Protein AF-E4Z4M2-F1 (afdb_monomer_lite)

Organism: Oikopleura dioica (NCBI:txid34765)

InterPro domains:
  IPR017946 PLC-like phosphodiesterase, TIM beta/alpha-barrel domain superfamily [G3DSA:3.20.20.190] (1-84)
  IPR017946 PLC-like phosphodiesterase, TIM beta/alpha-barrel domain superfamily [SSF51695] (3-78)

Secondary structure (DSSP, 8-state):
-PPPPPHHHHHHHHHTSSS---B--EE-SHHHHHHHSTT--HHHHHHHHHHHTT--STTSSB-BEES-HHHHHHHHTT--S-B-

Radius of gyration: 13.27 Å; chains: 1; bounding box: 33×26×34 Å

Structure (mmCIF, N/CA/C/O backbone):
data_AF-E4Z4M2-F1
#
_entry.id   AF-E4Z4M2-F1
#
loop_
_atom_site.group_PDB
_atom_site.id
_atom_site.type_symbol
_atom_site.label_atom_id
_atom_site.label_alt_id
_atom_site.label_comp_id
_atom_site.label_asym_id
_atom_site.label_entity_id
_atom_site.label_seq_id
_atom_site.pdbx_PDB_ins_code
_atom_site.Cartn_x
_atom_site.Cartn_y
_atom_site.Cartn_z
_atom_site.occupancy
_atom_site.B_iso_or_equiv
_atom_site.auth_seq_id
_atom_site.auth_comp_id
_atom_site.auth_asym_id
_atom_site.auth_atom_id
_atom_site.pdbx_PDB_model_num
ATOM 1 N N . MET A 1 1 ? -22.210 -19.278 -11.300 1.00 75.62 1 MET A N 1
ATOM 2 C CA . MET A 1 1 ? -20.920 -18.649 -11.657 1.00 75.62 1 MET A CA 1
ATOM 3 C C . MET A 1 1 ? -20.783 -17.413 -10.784 1.00 75.62 1 MET A C 1
ATOM 5 O O . MET A 1 1 ? -21.788 -16.735 -10.615 1.00 75.62 1 MET A O 1
ATOM 9 N N . TYR A 1 2 ? -19.624 -17.182 -10.169 1.00 89.56 2 TYR A N 1
ATOM 10 C CA . TYR A 1 2 ? -19.370 -15.978 -9.368 1.00 89.56 2 TYR A CA 1
ATOM 11 C C . TYR A 1 2 ? -18.629 -14.945 -10.220 1.00 89.56 2 TYR A C 1
ATOM 13 O O . TYR A 1 2 ? -17.839 -15.329 -11.083 1.00 89.56 2 TYR A O 1
ATOM 21 N N . ASN A 1 3 ? -18.905 -13.661 -9.988 1.00 92.31 3 ASN A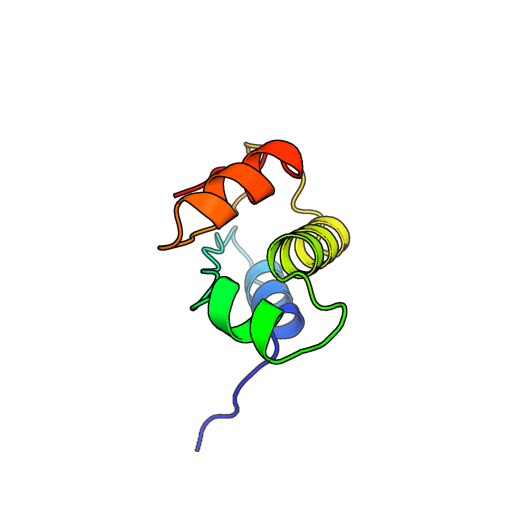 N 1
ATOM 22 C CA . ASN A 1 3 ? -18.271 -12.562 -10.713 1.00 92.31 3 ASN A CA 1
ATOM 23 C C . ASN A 1 3 ? -16.918 -12.213 -10.088 1.00 92.31 3 ASN A C 1
ATOM 25 O O . ASN A 1 3 ? -16.754 -12.290 -8.870 1.00 92.31 3 ASN A O 1
ATOM 29 N N . VAL A 1 4 ? -15.969 -11.802 -10.927 1.00 94.75 4 VAL A N 1
ATOM 30 C CA . VAL A 1 4 ? -14.736 -11.159 -10.465 1.00 94.75 4 VAL A CA 1
ATOM 31 C C . VAL A 1 4 ? -15.075 -9.715 -10.110 1.00 94.75 4 VAL A C 1
ATOM 33 O O . VAL A 1 4 ? -15.657 -9.011 -10.933 1.00 94.75 4 VAL A O 1
ATOM 36 N N . VAL A 1 5 ? -14.740 -9.300 -8.890 1.00 95.94 5 VAL 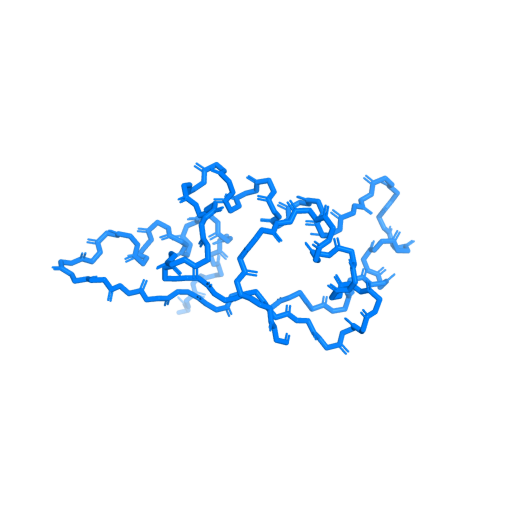A N 1
ATOM 37 C CA . VAL A 1 5 ? -14.939 -7.927 -8.406 1.00 95.94 5 VAL A CA 1
ATOM 38 C C . VAL A 1 5 ? -13.674 -7.100 -8.606 1.00 95.94 5 VAL A C 1
ATOM 40 O O . VAL A 1 5 ? -12.563 -7.637 -8.627 1.00 95.94 5 VAL A O 1
ATOM 43 N N . SER A 1 6 ? -13.838 -5.790 -8.739 1.00 96.44 6 SER A N 1
ATOM 44 C CA . SER A 1 6 ? -12.734 -4.833 -8.686 1.00 96.44 6 SER A CA 1
ATOM 45 C C . SER A 1 6 ? -12.144 -4.731 -7.276 1.00 96.44 6 SER A C 1
ATOM 47 O O . SER A 1 6 ? -12.758 -5.127 -6.281 1.00 96.44 6 SER A O 1
ATOM 49 N N . PHE A 1 7 ? -10.946 -4.152 -7.177 1.00 96.44 7 PHE A N 1
ATOM 50 C CA . PHE A 1 7 ? -10.315 -3.910 -5.881 1.00 96.44 7 PHE A CA 1
ATOM 51 C C . PHE A 1 7 ? -11.131 -2.936 -5.015 1.00 96.44 7 PHE A C 1
ATOM 53 O O . PHE A 1 7 ? -11.338 -3.201 -3.833 1.00 96.44 7 PHE A O 1
ATOM 60 N N . ALA A 1 8 ? -11.677 -1.871 -5.610 1.00 96.62 8 ALA A N 1
ATOM 61 C CA . ALA A 1 8 ? -12.536 -0.921 -4.907 1.00 96.62 8 ALA A CA 1
ATOM 62 C C . ALA A 1 8 ? -13.788 -1.598 -4.321 1.00 96.62 8 ALA A C 1
ATOM 64 O O . ALA A 1 8 ? -14.103 -1.404 -3.150 1.00 96.62 8 ALA A O 1
ATOM 65 N N . GLU A 1 9 ? -14.471 -2.449 -5.095 1.00 97.00 9 GLU A N 1
ATOM 66 C CA . GLU A 1 9 ? -15.631 -3.207 -4.604 1.00 97.00 9 GLU A CA 1
ATOM 67 C C . GLU A 1 9 ? -15.251 -4.158 -3.466 1.00 97.00 9 GLU A C 1
ATOM 69 O O . GLU A 1 9 ? -15.959 -4.226 -2.463 1.00 97.00 9 GLU A O 1
ATOM 74 N N .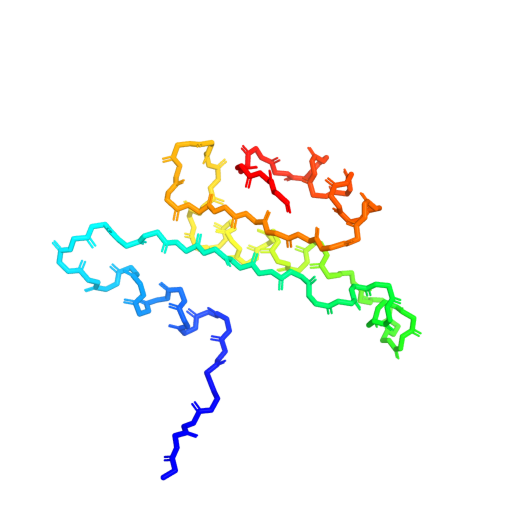 TYR A 1 10 ? -14.118 -4.856 -3.582 1.00 96.38 10 TYR A N 1
ATOM 75 C CA . TYR A 1 10 ? -13.602 -5.717 -2.517 1.00 96.38 10 TYR A CA 1
ATOM 76 C C . TYR A 1 10 ? -13.384 -4.942 -1.205 1.00 96.38 10 TYR A C 1
ATOM 78 O O . TYR A 1 10 ? -13.819 -5.389 -0.140 1.00 96.38 10 TYR A O 1
ATOM 86 N N . VAL A 1 11 ? -12.767 -3.760 -1.279 1.00 97.19 11 VAL A N 1
ATOM 87 C CA . VAL A 1 11 ? -12.532 -2.898 -0.111 1.00 97.19 11 VAL A CA 1
ATOM 88 C C . VAL A 1 11 ? -13.845 -2.389 0.484 1.00 97.19 11 VAL A C 1
ATOM 90 O O . VAL A 1 11 ? -14.026 -2.426 1.702 1.00 97.19 11 VAL A O 1
ATOM 93 N N . GLN A 1 12 ? -14.792 -1.969 -0.355 1.00 97.12 12 GLN A N 1
ATOM 94 C CA . GLN A 1 12 ? -16.106 -1.510 0.101 1.00 97.12 12 GLN A CA 1
ATOM 95 C C . GLN A 1 12 ? -16.889 -2.618 0.808 1.00 97.12 12 GLN A C 1
ATOM 97 O O . GLN A 1 12 ? -17.504 -2.373 1.847 1.00 97.12 12 GLN A O 1
ATOM 102 N N . ILE A 1 13 ? -16.807 -3.857 0.317 1.00 96.38 13 ILE A N 1
ATOM 103 C CA . ILE A 1 13 ? -17.401 -5.013 0.996 1.00 96.38 13 ILE A CA 1
ATOM 104 C C . ILE A 1 13 ? -16.800 -5.174 2.399 1.00 96.38 13 ILE A C 1
ATOM 106 O O . ILE A 1 13 ? -17.556 -5.303 3.362 1.00 96.38 13 ILE A O 1
ATOM 110 N N . ALA A 1 14 ? -15.471 -5.110 2.544 1.00 97.25 14 ALA A N 1
ATOM 111 C CA . ALA A 1 14 ? -14.816 -5.208 3.852 1.00 97.25 14 ALA A CA 1
ATOM 112 C C . ALA A 1 14 ? -15.229 -4.074 4.809 1.00 97.25 14 ALA A C 1
ATOM 114 O O . ALA A 1 14 ? -15.547 -4.342 5.969 1.00 97.25 14 ALA A O 1
ATOM 115 N N . LYS A 1 15 ? -15.294 -2.828 4.320 1.00 96.44 15 LYS A N 1
ATOM 116 C CA . LYS A 1 15 ? -15.726 -1.659 5.105 1.00 96.44 15 LYS A CA 1
ATOM 117 C C . LYS A 1 15 ? -17.204 -1.699 5.505 1.00 96.44 15 LYS A C 1
ATOM 119 O O . LYS A 1 15 ? -17.565 -1.121 6.523 1.00 96.44 15 LYS A O 1
ATOM 124 N N . SER A 1 16 ? -18.055 -2.371 4.729 1.00 97.44 16 SER A N 1
ATOM 125 C CA . SER A 1 16 ? -19.500 -2.454 4.998 1.00 97.44 16 SER A CA 1
ATOM 126 C C . SER A 1 16 ? -19.882 -3.399 6.147 1.00 97.44 16 SER A C 1
ATOM 128 O O . SER A 1 16 ? -21.043 -3.438 6.552 1.00 97.44 16 SER A O 1
ATOM 130 N N . ALA A 1 17 ? -18.932 -4.179 6.671 1.00 97.44 17 ALA A N 1
ATOM 131 C CA . ALA A 1 17 ? -19.185 -5.118 7.754 1.00 97.44 17 ALA A CA 1
ATOM 132 C C . ALA A 1 17 ? -19.450 -4.410 9.097 1.00 97.44 17 ALA A C 1
ATOM 134 O O . ALA A 1 17 ? -18.812 -3.421 9.440 1.00 97.44 17 ALA A O 1
ATOM 135 N N . GLU A 1 18 ? -20.316 -4.993 9.933 1.00 97.38 18 GLU A N 1
ATOM 136 C CA . GLU A 1 18 ? -20.623 -4.497 11.293 1.00 97.38 18 GLU A CA 1
ATOM 137 C C . GLU A 1 18 ? -19.447 -4.614 12.288 1.00 97.38 18 GLU A C 1
ATOM 139 O O . GLU A 1 18 ? -19.557 -4.253 13.459 1.00 97.38 18 GLU A O 1
ATOM 144 N N . ARG A 1 19 ? -18.310 -5.150 11.838 1.00 96.75 19 ARG A N 1
ATOM 145 C CA . ARG A 1 19 ? -17.065 -5.285 12.596 1.00 96.75 19 ARG A CA 1
ATOM 146 C C . ARG A 1 19 ? -15.891 -4.926 11.699 1.00 96.75 19 ARG A C 1
ATOM 148 O O . ARG A 1 19 ? -15.971 -5.102 10.488 1.00 96.75 19 ARG A O 1
ATOM 155 N N . THR A 1 20 ? -14.768 -4.542 12.295 1.00 97.12 20 THR A N 1
ATOM 156 C CA . THR A 1 20 ? -13.533 -4.313 11.541 1.00 97.12 20 THR A CA 1
ATOM 157 C C . THR A 1 20 ? -13.079 -5.597 10.846 1.00 97.12 20 THR A C 1
ATOM 159 O O . THR A 1 20 ? -12.753 -6.591 11.501 1.00 97.12 20 THR A O 1
ATOM 162 N N . ILE A 1 21 ? -13.047 -5.567 9.514 1.00 98.12 21 ILE A N 1
ATOM 163 C CA . ILE A 1 21 ? -12.452 -6.601 8.669 1.00 98.12 21 ILE A CA 1
ATOM 164 C C . ILE A 1 21 ? -11.183 -6.024 8.057 1.00 98.12 21 ILE A C 1
ATOM 166 O O . ILE A 1 21 ? -11.233 -5.021 7.348 1.00 98.12 21 ILE A O 1
ATOM 170 N N . GLY A 1 22 ? -10.048 -6.655 8.356 1.00 97.62 22 GLY A N 1
ATOM 171 C CA . GLY A 1 22 ? -8.782 -6.281 7.744 1.00 97.62 22 GLY A CA 1
ATOM 172 C C . GLY A 1 22 ? -8.691 -6.751 6.296 1.00 97.62 22 GLY A C 1
ATOM 173 O O . GLY A 1 22 ? -9.214 -7.814 5.952 1.00 97.62 22 GLY A O 1
ATOM 174 N N . ILE A 1 23 ? -8.004 -5.976 5.464 1.00 98.19 23 ILE A N 1
ATOM 175 C CA . ILE A 1 23 ? -7.682 -6.346 4.086 1.00 98.19 23 ILE A CA 1
ATOM 176 C C . ILE A 1 23 ? -6.189 -6.628 3.940 1.00 98.19 23 ILE A C 1
ATOM 178 O O . ILE A 1 23 ? -5.361 -6.041 4.633 1.00 98.19 23 ILE A O 1
ATOM 182 N N . TYR A 1 24 ? -5.856 -7.539 3.028 1.00 97.62 24 TYR A N 1
ATOM 183 C CA . TYR A 1 24 ? -4.476 -7.934 2.777 1.00 97.62 24 TYR A CA 1
ATOM 184 C C . TYR A 1 24 ? -4.204 -8.038 1.262 1.00 97.62 24 TYR A C 1
ATOM 186 O O . TYR A 1 24 ? -4.092 -9.145 0.734 1.00 97.62 24 TYR A O 1
ATOM 194 N N . PRO A 1 25 ? -4.232 -6.918 0.510 1.00 97.38 25 PRO A N 1
ATOM 195 C CA . PRO A 1 25 ? -4.031 -6.959 -0.937 1.00 97.38 25 PRO A CA 1
ATOM 196 C C . PRO A 1 25 ? -2.588 -7.318 -1.309 1.00 97.38 25 PRO A C 1
ATOM 198 O O . PRO A 1 25 ? -1.647 -6.813 -0.707 1.00 97.38 25 PRO A O 1
ATOM 201 N N . GLU A 1 26 ? -2.414 -8.138 -2.348 1.00 97.75 26 GLU A N 1
ATOM 202 C CA . GLU A 1 26 ? -1.101 -8.521 -2.878 1.00 97.75 26 GLU A CA 1
ATOM 203 C C . GLU A 1 26 ? -0.906 -8.016 -4.311 1.00 97.75 26 GLU A C 1
ATOM 205 O O . GLU A 1 26 ? -1.701 -8.322 -5.205 1.00 97.75 26 GLU A O 1
ATOM 210 N N . MET A 1 27 ? 0.199 -7.309 -4.551 1.00 96.25 27 MET A N 1
ATOM 211 C CA . MET A 1 27 ? 0.661 -6.957 -5.892 1.00 96.25 27 MET A CA 1
ATOM 212 C C . MET A 1 27 ? 1.180 -8.208 -6.608 1.00 96.25 27 MET A C 1
ATOM 214 O O . MET A 1 27 ? 2.253 -8.737 -6.311 1.00 96.25 27 MET A O 1
ATOM 218 N N . LYS A 1 28 ? 0.414 -8.700 -7.585 1.00 96.06 28 LYS A N 1
ATOM 219 C CA . LYS A 1 28 ? 0.781 -9.882 -8.373 1.00 96.06 28 LYS A CA 1
ATOM 220 C C . LYS A 1 28 ? 1.579 -9.483 -9.610 1.00 96.06 28 LYS A C 1
ATOM 222 O O . LYS A 1 28 ? 1.018 -8.956 -10.564 1.00 96.06 28 LYS A O 1
ATOM 227 N N . LYS A 1 29 ? 2.864 -9.854 -9.629 1.00 95.12 29 LYS A N 1
ATOM 228 C CA . LYS A 1 29 ? 3.793 -9.656 -10.763 1.00 95.12 29 LYS A CA 1
ATOM 229 C C . LYS A 1 29 ? 3.867 -8.193 -11.261 1.00 95.12 29 LYS A C 1
ATOM 231 O O . LYS A 1 29 ? 3.687 -7.975 -12.460 1.00 95.12 29 LYS A O 1
ATOM 236 N N . PRO A 1 30 ? 4.135 -7.216 -10.377 1.00 95.31 30 PRO A N 1
ATOM 237 C CA . PRO A 1 30 ? 4.198 -5.795 -10.739 1.00 95.31 30 PRO A CA 1
ATOM 238 C C . PRO A 1 30 ? 5.116 -5.525 -11.940 1.00 95.31 30 PRO A C 1
ATOM 240 O O . PRO A 1 30 ? 4.646 -4.993 -12.944 1.00 95.31 30 PRO A O 1
ATOM 243 N N . ASP A 1 31 ? 6.343 -6.057 -11.929 1.00 94.00 31 ASP A N 1
ATOM 244 C CA . ASP A 1 31 ? 7.335 -5.878 -13.004 1.00 94.00 31 ASP A CA 1
ATOM 245 C C . ASP A 1 31 ? 6.808 -6.283 -14.392 1.00 94.00 31 ASP A C 1
ATOM 247 O O . ASP A 1 31 ? 7.125 -5.670 -15.416 1.00 94.00 31 ASP A O 1
ATOM 251 N N . TRP A 1 32 ? 5.989 -7.342 -14.445 1.00 95.50 32 TRP A N 1
ATOM 252 C CA . TRP A 1 32 ? 5.403 -7.795 -15.701 1.00 95.50 32 TRP A CA 1
ATOM 253 C C . TRP A 1 32 ? 4.406 -6.763 -16.225 1.00 95.50 32 TRP A C 1
ATOM 255 O O . TRP A 1 32 ? 4.488 -6.389 -17.392 1.00 95.50 32 TRP A O 1
ATOM 265 N N . PHE A 1 33 ? 3.495 -6.279 -15.377 1.00 94.94 33 PHE A N 1
ATOM 266 C CA . PHE A 1 33 ? 2.482 -5.305 -15.785 1.00 94.94 33 PHE A CA 1
ATOM 267 C C . PHE A 1 33 ? 3.094 -3.965 -16.187 1.00 94.94 33 PHE A C 1
ATOM 269 O O . PHE A 1 33 ? 2.693 -3.415 -17.208 1.00 94.94 33 PHE A 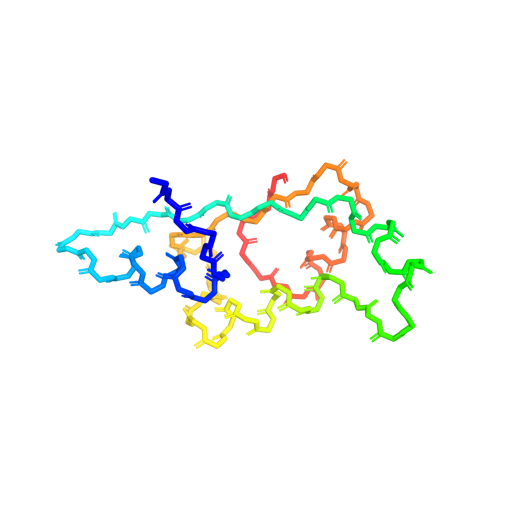O 1
ATOM 276 N N . GLU A 1 34 ? 4.092 -3.485 -15.453 1.00 94.50 34 GLU A N 1
ATO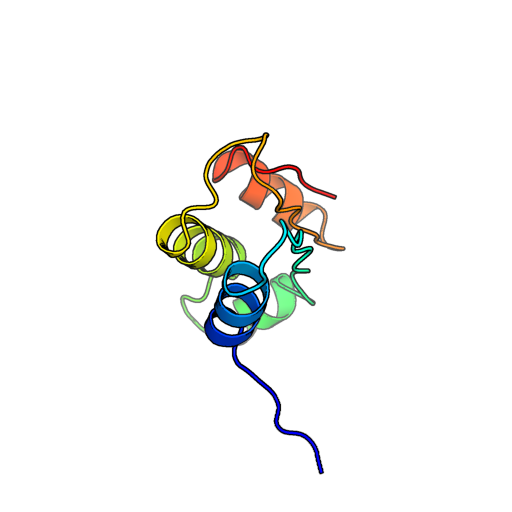M 277 C CA . GLU A 1 34 ? 4.818 -2.247 -15.772 1.00 94.50 34 GLU A CA 1
ATOM 278 C C . GLU A 1 34 ? 5.569 -2.353 -17.108 1.00 94.50 34 GLU A C 1
ATOM 280 O O . GLU A 1 34 ? 5.661 -1.389 -17.865 1.00 94.50 34 GLU A O 1
ATOM 285 N N . THR A 1 35 ? 6.038 -3.555 -17.462 1.00 95.62 35 THR A N 1
ATOM 286 C CA . THR A 1 35 ? 6.633 -3.817 -18.782 1.00 95.62 35 THR A CA 1
ATOM 287 C C . THR A 1 35 ? 5.579 -3.882 -19.893 1.00 95.62 35 THR A C 1
ATOM 289 O O . THR A 1 35 ? 5.845 -3.478 -21.025 1.00 95.62 35 THR A O 1
ATOM 292 N N . GLN A 1 36 ? 4.397 -4.441 -19.615 1.00 97.12 36 GLN A N 1
ATOM 293 C CA . GLN A 1 36 ? 3.353 -4.637 -20.628 1.00 97.12 36 GLN A CA 1
ATOM 294 C C . GLN A 1 36 ? 2.516 -3.383 -20.895 1.00 97.12 36 GLN A C 1
ATOM 296 O O . GLN A 1 36 ? 1.990 -3.224 -21.997 1.00 97.12 36 GLN A O 1
ATOM 301 N N . ILE A 1 37 ? 2.348 -2.519 -19.896 1.00 95.44 37 ILE A N 1
ATOM 302 C CA . ILE A 1 37 ? 1.436 -1.380 -19.950 1.00 95.44 37 ILE A CA 1
ATOM 303 C C . ILE A 1 37 ? 2.259 -0.101 -19.827 1.00 95.44 37 ILE A C 1
ATOM 305 O O . ILE A 1 37 ? 2.792 0.228 -18.773 1.00 95.44 37 ILE A O 1
ATOM 309 N N . SER A 1 38 ? 2.356 0.640 -20.931 1.00 94.31 38 SER A N 1
ATOM 310 C CA . SER A 1 38 ? 3.082 1.911 -20.954 1.00 94.31 38 SER A CA 1
ATOM 311 C C . SER A 1 38 ? 2.473 2.905 -19.962 1.00 94.31 38 SER A C 1
ATOM 313 O O . SER A 1 38 ? 1.261 3.118 -19.966 1.00 94.31 38 SER A O 1
ATOM 315 N N . ASN A 1 39 ? 3.332 3.537 -19.156 1.00 92.69 39 ASN A N 1
ATOM 316 C CA . ASN A 1 39 ? 2.965 4.502 -18.111 1.00 92.69 39 ASN A CA 1
ATOM 317 C C . ASN A 1 39 ? 2.081 3.925 -16.994 1.00 92.69 39 ASN A C 1
ATOM 319 O O . ASN A 1 39 ? 1.339 4.670 -16.358 1.00 92.69 39 ASN A O 1
ATOM 323 N N . PHE A 1 40 ? 2.147 2.616 -16.757 1.00 94.06 40 PHE A N 1
ATOM 324 C CA . PHE A 1 40 ? 1.527 1.994 -15.595 1.00 94.06 40 PHE A CA 1
ATOM 325 C C . PHE A 1 40 ? 2.571 1.764 -14.506 1.00 94.06 40 PHE A C 1
ATOM 327 O O . PHE A 1 40 ? 3.633 1.216 -14.784 1.00 94.06 40 PHE A O 1
ATOM 334 N N . ASP A 1 41 ? 2.235 2.160 -13.282 1.00 95.06 41 ASP A N 1
ATOM 335 C CA . ASP A 1 41 ? 2.962 1.824 -12.061 1.00 95.06 41 ASP A CA 1
ATOM 336 C C . ASP A 1 41 ? 1.969 1.201 -11.078 1.00 95.06 41 ASP A C 1
ATOM 338 O O . ASP A 1 41 ? 0.982 1.832 -10.669 1.00 95.06 41 ASP A O 1
ATOM 342 N N . MET A 1 42 ? 2.201 -0.065 -10.736 1.00 95.69 42 MET A N 1
ATOM 343 C CA . MET A 1 42 ? 1.280 -0.807 -9.885 1.00 95.69 42 MET A CA 1
ATOM 344 C C . MET A 1 42 ? 1.353 -0.324 -8.433 1.00 95.69 42 MET A C 1
ATOM 346 O O . MET A 1 42 ? 0.316 -0.306 -7.767 1.00 95.69 42 MET A O 1
ATOM 350 N N . ALA A 1 43 ? 2.534 0.090 -7.955 1.00 96.50 43 ALA A N 1
ATOM 351 C CA . ALA A 1 43 ? 2.722 0.575 -6.587 1.00 96.50 43 ALA A CA 1
ATOM 352 C C . ALA A 1 43 ? 1.982 1.901 -6.364 1.00 96.50 43 ALA A C 1
ATOM 354 O O . ALA A 1 43 ? 1.215 2.021 -5.408 1.00 96.50 43 ALA A O 1
ATOM 355 N N . THR A 1 44 ? 2.125 2.860 -7.283 1.00 96.88 44 THR A N 1
ATOM 356 C CA . THR A 1 44 ? 1.346 4.107 -7.228 1.00 96.88 44 THR A CA 1
ATOM 357 C C . THR A 1 44 ? -0.152 3.815 -7.278 1.00 96.88 44 THR A C 1
ATOM 359 O O . THR A 1 44 ? -0.890 4.262 -6.404 1.00 96.88 44 THR A O 1
ATOM 362 N N . SER A 1 45 ? -0.602 2.984 -8.226 1.00 95.81 45 SER A N 1
ATOM 363 C CA . SER A 1 45 ? -2.033 2.696 -8.410 1.00 95.81 45 SER A CA 1
ATOM 364 C C . SER A 1 45 ? -2.687 2.083 -7.165 1.00 95.81 45 SER A C 1
ATOM 366 O O . SER A 1 45 ? -3.816 2.430 -6.818 1.00 95.81 45 SER A O 1
ATOM 368 N N . ILE A 1 46 ? -2.006 1.150 -6.483 1.00 96.56 46 ILE A N 1
ATOM 369 C CA . ILE A 1 46 ? -2.557 0.532 -5.270 1.00 96.56 46 ILE A CA 1
ATOM 370 C C . ILE A 1 46 ? -2.565 1.510 -4.092 1.00 96.56 46 ILE A C 1
ATOM 372 O O . ILE A 1 46 ? -3.545 1.531 -3.348 1.00 96.56 46 ILE A O 1
ATOM 376 N N . VAL A 1 47 ? -1.522 2.333 -3.933 1.00 97.62 47 VAL A N 1
ATOM 377 C CA . VAL A 1 47 ? -1.437 3.324 -2.850 1.00 97.62 47 VAL A CA 1
ATOM 378 C C . VAL A 1 47 ? -2.492 4.410 -3.027 1.00 97.62 47 VAL A C 1
ATOM 380 O O . VAL A 1 47 ? -3.192 4.712 -2.066 1.00 97.62 47 VAL A O 1
ATOM 383 N N . GLU A 1 48 ? -2.670 4.947 -4.236 1.00 97.69 48 GLU A N 1
ATOM 384 C CA . GLU A 1 48 ? -3.705 5.948 -4.523 1.00 97.69 48 GLU A CA 1
ATOM 385 C C . GLU A 1 48 ? -5.099 5.424 -4.165 1.00 97.69 48 GLU A C 1
ATOM 387 O O . GLU A 1 48 ? -5.828 6.073 -3.418 1.00 97.69 48 GLU A O 1
ATOM 392 N N . MET A 1 49 ? -5.437 4.205 -4.594 1.00 97.38 49 MET A N 1
ATOM 393 C CA . MET A 1 49 ? -6.734 3.592 -4.287 1.00 97.38 49 MET A CA 1
ATOM 394 C C . MET A 1 49 ? -6.899 3.341 -2.776 1.00 97.38 49 MET A C 1
ATOM 396 O O . MET A 1 49 ? -7.972 3.547 -2.217 1.00 97.38 49 MET A O 1
ATOM 400 N N . LEU A 1 50 ? -5.842 2.916 -2.078 1.00 97.81 50 LEU A N 1
ATOM 401 C CA . LEU A 1 50 ? -5.874 2.740 -0.622 1.00 97.81 50 LEU A CA 1
ATOM 402 C C . LEU A 1 50 ? -6.086 4.071 0.115 1.00 97.81 50 LEU A C 1
ATOM 404 O O . LEU A 1 50 ? -6.902 4.116 1.036 1.00 97.81 50 LEU A O 1
ATOM 408 N N . VAL A 1 51 ? -5.433 5.151 -0.324 1.00 98.06 51 VAL A N 1
ATOM 409 C CA . VAL A 1 51 ? -5.615 6.510 0.213 1.00 98.06 51 VAL A CA 1
ATOM 410 C C . VAL A 1 51 ? -7.035 7.019 -0.044 1.00 98.06 51 VAL A C 1
ATOM 412 O O . VAL A 1 51 ? -7.669 7.529 0.877 1.00 98.06 51 VAL A O 1
ATOM 415 N N . GLU A 1 52 ? -7.568 6.837 -1.256 1.00 97.75 52 GLU A N 1
ATOM 416 C CA . GLU A 1 52 ? -8.969 7.151 -1.588 1.00 97.75 52 GLU A CA 1
ATOM 417 C C . GLU A 1 52 ? -9.965 6.382 -0.708 1.00 97.75 52 GLU A C 1
ATOM 419 O O . GLU A 1 52 ? -11.081 6.839 -0.466 1.00 97.75 52 GLU A O 1
ATOM 424 N N . MET A 1 53 ? -9.550 5.220 -0.206 1.00 97.12 53 MET A N 1
ATOM 425 C CA . MET A 1 53 ? -10.298 4.380 0.721 1.00 97.12 53 MET A CA 1
ATOM 426 C C . MET A 1 53 ? -9.842 4.562 2.175 1.00 97.12 53 MET A C 1
ATOM 428 O O . MET A 1 53 ? -10.026 3.652 2.980 1.00 97.12 53 MET A O 1
ATOM 432 N N . ASP A 1 54 ? -9.293 5.713 2.553 1.00 97.06 54 ASP A N 1
ATOM 433 C CA . ASP A 1 54 ? -8.924 6.084 3.929 1.00 97.06 54 ASP A CA 1
ATOM 434 C C . ASP A 1 54 ? -7.912 5.152 4.632 1.00 97.06 54 ASP A C 1
ATOM 436 O O . ASP A 1 54 ? -7.819 5.173 5.858 1.00 97.06 54 ASP A O 1
ATOM 440 N N . TYR A 1 55 ? -7.147 4.338 3.898 1.00 98.12 55 TYR A N 1
ATOM 441 C CA . TYR A 1 55 ? -6.037 3.554 4.449 1.00 98.12 55 TYR A CA 1
ATOM 442 C C . TYR A 1 55 ? -4.741 4.355 4.321 1.00 98.12 55 TYR A C 1
ATOM 444 O O . TYR A 1 55 ? -4.126 4.404 3.256 1.00 98.12 55 TYR A O 1
ATOM 452 N N . THR A 1 56 ? -4.331 5.006 5.405 1.00 97.00 56 THR A N 1
ATOM 453 C CA . THR A 1 56 ? -3.209 5.964 5.411 1.00 97.00 56 THR A CA 1
ATOM 454 C C . THR A 1 56 ? -2.296 5.840 6.627 1.00 97.00 56 THR A C 1
ATOM 456 O O . THR A 1 56 ? -1.204 6.401 6.627 1.00 97.00 56 THR A O 1
ATOM 459 N N . SER A 1 57 ? -2.712 5.102 7.657 1.00 97.31 57 SER A N 1
ATOM 460 C CA . SER A 1 57 ? -2.014 4.979 8.933 1.00 97.31 57 SER A CA 1
ATOM 461 C C . SER A 1 57 ? -1.485 3.558 9.156 1.00 97.31 57 SER A C 1
ATOM 463 O O . SER A 1 57 ? -2.182 2.590 8.842 1.00 97.31 57 SER A O 1
ATOM 465 N N . PRO A 1 58 ? -0.327 3.390 9.830 1.00 97.62 58 PRO A N 1
ATOM 466 C CA . PRO A 1 58 ? 0.177 2.084 10.262 1.00 97.62 58 PRO A CA 1
ATOM 467 C C . PRO A 1 58 ? -0.812 1.252 11.092 1.00 97.62 58 PRO A C 1
ATOM 469 O O . PRO A 1 58 ? -0.647 0.041 11.233 1.00 97.62 58 PRO A O 1
ATOM 472 N N . THR A 1 59 ? -1.796 1.907 11.714 1.00 97.69 59 THR A N 1
ATOM 473 C CA . THR A 1 59 ? -2.810 1.270 12.565 1.00 97.69 59 THR A CA 1
ATOM 474 C C . THR A 1 59 ? -4.057 0.834 11.811 1.00 97.69 59 THR A C 1
ATOM 476 O O . THR A 1 59 ? -4.919 0.185 12.407 1.00 97.69 59 THR A O 1
ATOM 479 N N . ASP A 1 60 ? -4.199 1.224 10.545 1.00 98.12 60 ASP A N 1
ATOM 480 C CA . ASP A 1 60 ? -5.366 0.839 9.768 1.00 98.12 60 ASP A CA 1
ATOM 481 C C . ASP A 1 60 ? -5.349 -0.668 9.515 1.00 98.12 60 ASP A C 1
ATOM 483 O O . ASP A 1 60 ? -4.299 -1.306 9.437 1.00 98.12 60 ASP A O 1
ATOM 487 N N . ALA A 1 61 ? -6.535 -1.264 9.392 1.00 97.94 61 ALA A N 1
ATOM 488 C CA . ALA A 1 61 ? -6.683 -2.700 9.177 1.00 97.94 61 ALA A CA 1
ATOM 489 C C . ALA A 1 61 ? -6.359 -3.084 7.717 1.00 97.94 61 ALA A C 1
ATOM 491 O O . ALA A 1 61 ? -7.194 -3.640 7.004 1.00 97.94 61 ALA A O 1
ATOM 492 N N . CYS A 1 62 ? -5.158 -2.754 7.254 1.00 98.50 62 CYS A N 1
ATOM 493 C CA . CYS A 1 62 ? -4.655 -3.039 5.920 1.00 98.50 62 CYS A CA 1
ATOM 494 C C . CYS A 1 62 ? -3.180 -3.425 5.995 1.00 98.50 62 CYS A C 1
ATOM 496 O O . CYS A 1 62 ? -2.390 -2.741 6.636 1.00 98.50 62 CYS A O 1
ATOM 498 N N . LEU A 1 63 ? -2.814 -4.510 5.317 1.00 98.38 63 LEU A N 1
ATOM 499 C CA . LEU A 1 63 ? -1.428 -4.919 5.118 1.00 98.38 63 LEU A CA 1
ATOM 500 C C . LEU A 1 63 ? -1.210 -5.114 3.616 1.00 98.38 63 LEU A C 1
ATOM 502 O O . LEU A 1 63 ? -1.943 -5.873 2.996 1.00 98.38 63 LEU A O 1
ATOM 506 N N . VAL A 1 64 ? -0.241 -4.437 3.005 1.00 98.19 64 VAL A N 1
ATOM 507 C CA . VAL A 1 64 ? 0.027 -4.576 1.561 1.00 98.19 64 VAL A CA 1
ATOM 508 C C . VAL A 1 64 ? 1.127 -5.614 1.323 1.00 98.19 64 VAL A C 1
ATOM 510 O O . VAL A 1 64 ? 2.188 -5.535 1.939 1.00 98.19 64 VAL A O 1
ATOM 513 N N . GLN A 1 65 ? 0.891 -6.584 0.432 1.00 98.12 65 GLN A N 1
ATOM 514 C CA . GLN A 1 65 ? 1.870 -7.622 0.070 1.00 98.12 65 GLN A CA 1
ATOM 515 C C . GLN A 1 65 ? 2.494 -7.406 -1.284 1.00 98.12 65 GLN A C 1
ATOM 517 O O . GLN A 1 65 ? 1.837 -6.983 -2.238 1.00 98.12 65 GLN A O 1
ATOM 522 N N . SER A 1 66 ? 3.729 -7.869 -1.399 1.00 97.44 66 SER A N 1
ATOM 523 C CA . SER A 1 66 ? 4.342 -8.144 -2.687 1.00 97.44 66 SER A CA 1
ATOM 524 C C . SER A 1 66 ? 5.371 -9.263 -2.566 1.00 97.44 66 SER A C 1
ATOM 526 O O . SER A 1 66 ? 6.197 -9.274 -1.660 1.00 97.44 66 SER A O 1
ATOM 528 N N . SER A 1 67 ? 5.382 -10.183 -3.536 1.00 96.38 67 SER A N 1
ATOM 529 C CA . SER A 1 67 ? 6.488 -11.140 -3.684 1.00 96.38 67 SER A CA 1
ATOM 530 C C . SER A 1 67 ? 7.723 -10.532 -4.367 1.00 96.38 67 SER A C 1
ATOM 532 O O . SER A 1 67 ? 8.758 -11.190 -4.442 1.00 96.38 67 SER A O 1
ATOM 534 N N . SER A 1 68 ? 7.596 -9.326 -4.933 1.00 96.00 68 SER A N 1
ATOM 535 C CA . SER A 1 68 ? 8.689 -8.541 -5.522 1.00 96.00 68 SER A CA 1
ATOM 536 C C . SER A 1 68 ? 9.297 -7.635 -4.454 1.00 96.00 68 SER A C 1
ATOM 538 O O . SER A 1 68 ? 8.592 -6.816 -3.853 1.00 96.00 68 SER A O 1
ATOM 540 N N . TRP A 1 69 ? 10.601 -7.790 -4.222 1.00 95.12 69 TRP A N 1
ATOM 541 C CA . TRP A 1 69 ? 11.356 -6.999 -3.249 1.00 95.12 69 TRP A CA 1
ATOM 542 C C . TRP A 1 69 ? 11.436 -5.529 -3.667 1.00 95.12 69 TRP A C 1
ATOM 544 O O . TRP A 1 69 ? 11.301 -4.624 -2.843 1.00 95.12 69 TRP A O 1
ATOM 554 N N . GLU A 1 70 ? 11.601 -5.292 -4.961 1.00 95.12 70 GLU A N 1
ATOM 555 C CA . GLU A 1 70 ? 11.651 -3.981 -5.587 1.00 95.12 70 GLU A CA 1
ATOM 556 C C . GLU A 1 70 ? 10.354 -3.210 -5.329 1.00 95.12 70 GLU A C 1
ATOM 558 O O . GLU A 1 70 ? 10.395 -2.063 -4.879 1.00 95.12 70 GLU A O 1
ATOM 563 N N . SER A 1 71 ? 9.201 -3.860 -5.497 1.00 95.12 71 SER A N 1
ATOM 564 C CA . SER A 1 71 ? 7.911 -3.232 -5.202 1.00 95.12 71 SER A CA 1
ATOM 565 C C . SER A 1 71 ? 7.705 -2.971 -3.711 1.00 95.12 71 SER A C 1
ATOM 567 O O . SER A 1 71 ? 7.122 -1.952 -3.356 1.00 95.12 71 SER A O 1
ATOM 569 N N . LEU A 1 72 ? 8.228 -3.814 -2.810 1.00 97.12 72 LEU A N 1
ATOM 570 C CA . LEU A 1 72 ? 8.193 -3.519 -1.368 1.00 97.12 72 LEU A CA 1
ATOM 571 C C . LEU A 1 72 ? 9.006 -2.268 -1.016 1.00 97.12 72 LEU A C 1
ATOM 573 O O . LEU A 1 72 ? 8.601 -1.493 -0.148 1.00 97.12 72 LEU A O 1
ATOM 577 N N . ILE A 1 73 ? 10.140 -2.046 -1.688 1.00 96.88 73 ILE A N 1
ATOM 578 C CA . ILE A 1 73 ? 10.919 -0.810 -1.533 1.00 96.88 73 ILE A CA 1
ATOM 579 C C . ILE A 1 73 ? 10.126 0.392 -2.053 1.00 96.88 73 ILE A C 1
ATOM 581 O O . ILE A 1 73 ? 10.100 1.422 -1.380 1.00 96.88 73 ILE A O 1
ATOM 585 N N . GLN A 1 74 ? 9.483 0.279 -3.219 1.00 96.62 74 GLN A N 1
ATOM 586 C CA . GLN A 1 74 ? 8.649 1.353 -3.770 1.00 96.62 74 GLN A CA 1
ATOM 587 C C . GLN A 1 74 ? 7.511 1.719 -2.811 1.00 96.62 74 GLN A C 1
ATOM 589 O O . GLN A 1 74 ? 7.407 2.878 -2.415 1.00 96.62 74 GLN A O 1
ATOM 594 N N . LEU A 1 75 ? 6.735 0.727 -2.361 1.00 97.50 75 LEU A N 1
ATOM 595 C CA . LEU A 1 75 ? 5.634 0.913 -1.412 1.00 97.50 75 LEU A CA 1
ATOM 596 C C . LEU A 1 75 ? 6.099 1.597 -0.124 1.00 97.50 75 LEU A C 1
ATOM 598 O O . LEU A 1 75 ? 5.461 2.542 0.330 1.00 97.50 75 LEU A O 1
ATOM 602 N N . ARG A 1 76 ? 7.248 1.189 0.431 1.00 97.44 76 ARG A N 1
ATOM 603 C CA . ARG A 1 76 ? 7.811 1.800 1.648 1.00 97.44 76 ARG A CA 1
ATOM 604 C C . ARG A 1 76 ? 8.067 3.301 1.503 1.00 97.44 76 ARG A C 1
ATOM 606 O O . ARG A 1 76 ? 8.025 4.019 2.493 1.00 97.44 76 ARG A O 1
ATOM 613 N N . ASN A 1 77 ? 8.359 3.778 0.295 1.00 97.44 77 ASN A N 1
ATOM 614 C CA . ASN A 1 77 ? 8.596 5.200 0.045 1.00 97.44 77 ASN A CA 1
ATOM 615 C C . ASN A 1 77 ? 7.299 5.992 -0.198 1.00 97.44 77 ASN A C 1
ATOM 617 O O . ASN A 1 77 ? 7.357 7.215 -0.308 1.00 97.44 77 ASN A O 1
ATOM 621 N N . MET A 1 78 ? 6.156 5.311 -0.319 1.00 97.56 78 MET A N 1
ATOM 622 C CA . MET A 1 78 ? 4.871 5.891 -0.724 1.00 97.56 78 MET A CA 1
ATOM 623 C C . MET A 1 78 ? 3.798 5.823 0.368 1.00 97.56 78 MET A C 1
ATOM 625 O O . MET A 1 78 ? 2.858 6.612 0.336 1.00 97.56 78 MET A O 1
ATOM 629 N N . THR A 1 79 ? 3.899 4.887 1.314 1.00 97.56 79 THR A N 1
ATOM 630 C CA . THR A 1 79 ? 2.887 4.683 2.355 1.00 97.56 79 THR A CA 1
ATOM 631 C C . THR A 1 79 ? 3.501 4.245 3.683 1.00 97.56 79 THR A C 1
ATOM 633 O O . THR A 1 79 ? 4.520 3.557 3.715 1.00 97.56 79 THR A O 1
ATOM 636 N N . ASP A 1 80 ? 2.828 4.608 4.775 1.00 97.62 80 ASP A N 1
ATOM 637 C CA . ASP A 1 80 ? 3.131 4.153 6.135 1.00 97.62 80 ASP A CA 1
ATOM 638 C C . ASP A 1 80 ? 2.386 2.853 6.506 1.00 97.62 80 ASP A C 1
ATOM 640 O O . ASP A 1 80 ? 2.504 2.356 7.630 1.00 97.62 80 ASP A O 1
ATOM 644 N N . LEU A 1 81 ? 1.601 2.286 5.580 1.00 98.25 81 LEU A N 1
ATOM 645 C CA . LEU A 1 81 ? 0.891 1.030 5.806 1.00 98.25 81 LEU A CA 1
ATOM 646 C C . LEU A 1 81 ? 1.868 -0.133 6.059 1.00 98.25 81 LEU A C 1
ATOM 648 O O . LEU A 1 81 ? 2.940 -0.194 5.452 1.00 98.25 81 LEU A O 1
ATOM 652 N N . PRO A 1 82 ? 1.500 -1.107 6.907 1.00 98.12 82 PRO A N 1
ATOM 653 C CA . PRO A 1 82 ? 2.298 -2.309 7.105 1.00 98.12 82 PRO A CA 1
ATOM 654 C C . PRO A 1 82 ? 2.490 -3.095 5.792 1.00 98.12 82 PRO A C 1
ATOM 656 O O . PRO A 1 82 ? 1.536 -3.306 5.039 1.00 98.12 82 PRO A O 1
ATOM 659 N N . LEU A 1 83 ? 3.725 -3.547 5.532 1.00 98.00 83 LEU A N 1
ATOM 660 C CA . LEU A 1 83 ? 4.129 -4.240 4.297 1.00 98.00 83 LEU A CA 1
ATOM 661 C C . LEU A 1 83 ? 4.658 -5.653 4.587 1.00 98.00 83 LEU A C 1
ATOM 663 O O . LEU A 1 83 ? 5.313 -5.855 5.614 1.00 98.00 83 LEU A O 1
ATOM 667 N N . SER A 1 84 ? 4.413 -6.611 3.684 1.00 93.94 84 SER A N 1
ATOM 668 C CA . SER A 1 84 ? 4.916 -7.995 3.786 1.00 93.94 84 SER A CA 1
ATOM 669 C C . SER A 1 84 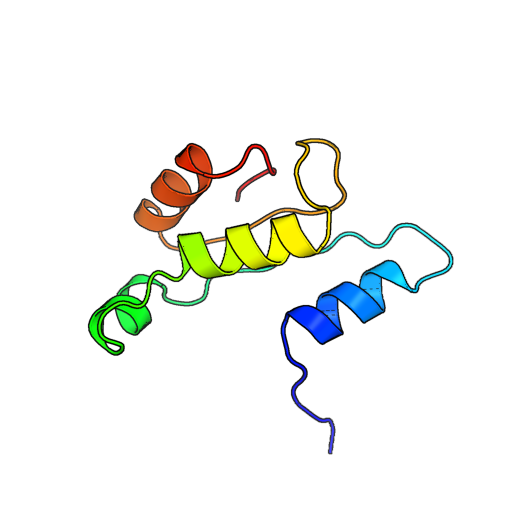? 5.280 -8.640 2.459 1.00 93.94 84 SER A C 1
ATOM 671 O O . SER A 1 84 ? 4.688 -8.294 1.417 1.00 93.94 84 SER A O 1
#

Sequence (84 aa):
MYNVVSFAEYVQIAKSAERTIGIYPEMKKPDWFETQISNFDMATSIVEMLVEMDYTSPTDACLVQSSSWESLIQLRNMTDLPLS

pLDDT: mean 96.34, std 2.73, range [75.62, 98.5]

Foldseek 3Di:
DDDDDDPLVVLVVQVPDPDHDAEEEEDDPQVVCCVVDPPDGPLVVVLVSCVVVVNAACPHSYEYEYPDPVSQVVNVVRGNHHYD